Protein AF-A0A8S2RYI1-F1 (afdb_monomer_lite)

Organism: NCBI:txid392030

pLDDT: mean 92.56, std 12.84, range [39.59, 98.62]

Structure (mmCIF, N/CA/C/O backbone):
data_AF-A0A8S2RYI1-F1
#
_entry.id   AF-A0A8S2RYI1-F1
#
loop_
_atom_site.group_PDB
_atom_site.id
_atom_site.type_symbol
_atom_site.label_atom_id
_atom_site.label_alt_id
_atom_site.label_comp_id
_atom_site.label_asym_id
_atom_site.label_entity_id
_atom_site.label_seq_id
_atom_site.pdbx_PDB_ins_code
_atom_site.Cartn_x
_atom_site.Cartn_y
_atom_site.Cartn_z
_atom_site.occupancy
_atom_site.B_iso_or_equiv
_atom_site.auth_seq_id
_atom_site.auth_comp_id
_atom_site.auth_asym_id
_atom_site.auth_atom_id
_atom_site.pdbx_PDB_model_num
ATOM 1 N N . LEU A 1 1 ? 6.672 -22.838 -51.231 1.00 39.59 1 LEU A N 1
ATOM 2 C CA . LEU A 1 1 ? 5.743 -21.986 -50.453 1.00 39.59 1 LEU A CA 1
ATOM 3 C C . LEU A 1 1 ? 6.364 -21.733 -49.084 1.00 39.59 1 LEU A C 1
ATOM 5 O O . LEU A 1 1 ? 6.353 -22.622 -48.242 1.00 39.59 1 LEU A O 1
ATOM 9 N N . LYS A 1 2 ? 7.026 -20.581 -48.907 1.00 42.75 2 LYS A N 1
ATOM 10 C CA . LYS A 1 2 ? 7.654 -20.198 -47.635 1.00 42.75 2 LYS A CA 1
ATOM 11 C C . LYS A 1 2 ? 6.531 -19.912 -46.636 1.00 42.75 2 LYS A C 1
ATOM 13 O O . LYS A 1 2 ? 5.775 -18.970 -46.847 1.00 42.75 2 LYS A O 1
ATOM 18 N N . LYS A 1 3 ? 6.392 -20.738 -45.595 1.00 50.28 3 LYS A N 1
ATOM 19 C CA . LYS A 1 3 ? 5.530 -20.407 -44.456 1.00 50.28 3 LYS A CA 1
ATOM 20 C C . LYS A 1 3 ? 6.129 -19.164 -43.804 1.00 50.28 3 LYS A C 1
ATOM 22 O O . LYS A 1 3 ? 7.241 -19.208 -43.287 1.00 50.28 3 LYS A O 1
ATOM 27 N N . GLN A 1 4 ? 5.433 -18.045 -43.951 1.00 54.03 4 GLN A N 1
ATOM 28 C CA . GLN A 1 4 ? 5.749 -16.797 -43.278 1.00 54.03 4 GLN A CA 1
ATOM 29 C C . GLN A 1 4 ? 5.605 -1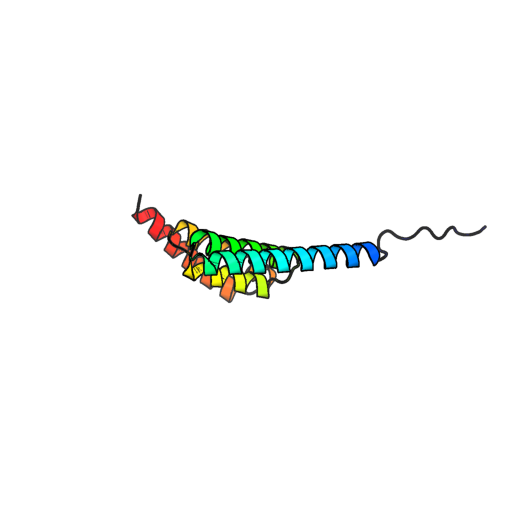7.072 -41.779 1.00 54.03 4 GLN A C 1
ATOM 31 O O . GLN A 1 4 ? 4.539 -17.485 -41.326 1.00 54.03 4 GLN A O 1
ATOM 36 N N . ASN A 1 5 ? 6.709 -16.954 -41.047 1.00 55.69 5 ASN A N 1
ATOM 37 C CA . ASN A 1 5 ? 6.755 -17.147 -39.604 1.00 55.69 5 ASN A CA 1
ATOM 38 C C . ASN A 1 5 ? 6.052 -15.939 -38.967 1.00 55.69 5 ASN A C 1
ATOM 40 O O . ASN A 1 5 ? 6.673 -14.903 -38.746 1.00 55.69 5 ASN A O 1
ATOM 44 N N . VAL A 1 6 ? 4.733 -16.027 -38.799 1.00 61.0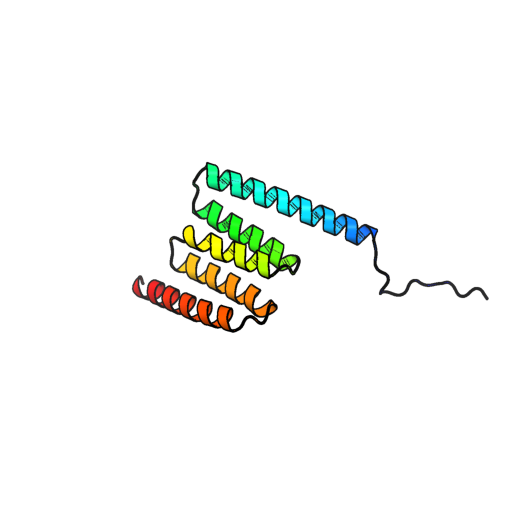6 6 VAL A N 1
ATOM 45 C CA . VAL A 1 6 ? 3.955 -15.026 -38.062 1.00 61.06 6 VAL A CA 1
ATOM 46 C C . VAL A 1 6 ? 4.273 -15.241 -36.577 1.00 61.06 6 VAL A C 1
ATOM 48 O O . VAL A 1 6 ? 4.020 -16.349 -36.097 1.00 61.06 6 VAL A O 1
ATOM 51 N N . PRO A 1 7 ? 4.857 -14.260 -35.858 1.00 53.16 7 PRO A N 1
ATOM 52 C CA . PRO A 1 7 ? 5.135 -14.400 -34.430 1.00 53.16 7 PRO A CA 1
ATOM 53 C C . PRO A 1 7 ? 3.820 -14.638 -33.687 1.00 53.16 7 PRO A C 1
ATOM 55 O O . PRO A 1 7 ? 2.826 -13.952 -33.947 1.00 53.16 7 PRO A O 1
ATOM 58 N N . LEU A 1 8 ? 3.787 -15.642 -32.813 1.00 60.69 8 LEU A N 1
ATOM 59 C CA . LEU A 1 8 ? 2.593 -15.944 -32.032 1.00 60.69 8 LEU A CA 1
ATOM 60 C C . LEU A 1 8 ? 2.415 -14.869 -30.939 1.00 60.69 8 LEU A C 1
ATOM 62 O O . LEU A 1 8 ? 3.410 -14.336 -30.454 1.00 60.69 8 LEU A O 1
ATOM 66 N N . PRO A 1 9 ? 1.182 -14.568 -30.488 1.00 62.47 9 PRO A N 1
ATOM 67 C CA . PRO A 1 9 ? 0.887 -13.494 -29.520 1.00 62.47 9 PRO A CA 1
ATOM 68 C C . PRO A 1 9 ? 1.510 -13.635 -28.113 1.00 62.47 9 PRO A C 1
ATOM 70 O O . PRO A 1 9 ? 1.162 -12.864 -27.226 1.00 62.47 9 PRO A O 1
ATOM 73 N N . ASN A 1 10 ? 2.385 -14.620 -27.897 1.00 63.03 10 ASN A N 1
ATOM 74 C CA . ASN A 1 10 ? 2.936 -15.026 -26.601 1.00 63.03 10 ASN A CA 1
ATOM 75 C C . ASN A 1 10 ? 4.467 -14.906 -26.519 1.00 63.03 10 ASN A C 1
ATOM 77 O O . ASN A 1 10 ? 5.061 -15.403 -25.561 1.00 63.03 10 ASN A O 1
ATOM 81 N N . ASP A 1 11 ? 5.120 -14.281 -27.497 1.00 78.56 11 ASP A N 1
ATOM 82 C CA . ASP A 1 11 ? 6.568 -14.098 -27.434 1.00 78.56 11 ASP A CA 1
ATOM 83 C C . ASP A 1 11 ? 6.912 -12.974 -26.441 1.00 78.56 11 ASP A C 1
ATOM 85 O O . ASP A 1 11 ? 6.414 -11.852 -26.535 1.00 78.56 11 ASP A O 1
ATOM 89 N N . PHE A 1 12 ? 7.753 -13.295 -25.454 1.00 85.69 12 PHE A N 1
ATOM 90 C CA . PHE A 1 12 ? 8.287 -12.331 -24.493 1.00 85.69 12 PHE A CA 1
ATOM 91 C C . PHE A 1 12 ? 9.033 -11.218 -25.238 1.00 85.69 12 PHE A C 1
ATOM 93 O O . PHE A 1 12 ? 9.977 -11.511 -25.970 1.00 85.69 12 PHE A O 1
ATOM 100 N N . ASP A 1 13 ? 8.633 -9.959 -25.034 1.00 92.25 13 ASP A N 1
ATOM 101 C CA . ASP A 1 13 ? 9.313 -8.778 -25.579 1.00 92.25 13 ASP A CA 1
ATOM 102 C C . ASP A 1 13 ? 10.372 -8.270 -24.578 1.00 92.25 13 ASP A C 1
ATOM 104 O O . ASP A 1 13 ? 10.021 -7.620 -23.582 1.00 92.25 13 ASP A O 1
ATOM 108 N N . PRO A 1 14 ? 11.676 -8.513 -24.825 1.00 93.00 14 PRO A N 1
ATOM 109 C CA . PRO A 1 14 ? 12.733 -8.099 -23.907 1.00 93.00 14 PRO A CA 1
ATOM 110 C C . PRO A 1 14 ? 12.855 -6.576 -23.810 1.00 93.00 14 PRO A C 1
ATOM 112 O O . PRO A 1 14 ? 13.190 -6.047 -22.753 1.00 93.00 14 PRO A O 1
ATOM 115 N N . SER A 1 15 ? 12.549 -5.855 -24.893 1.00 94.00 15 SER A N 1
ATOM 116 C CA . SER A 1 15 ? 12.671 -4.397 -24.938 1.00 94.00 15 SER A CA 1
ATOM 117 C C . SER A 1 15 ? 11.602 -3.721 -24.078 1.00 94.00 15 SER A C 1
ATOM 119 O O . SER A 1 15 ? 11.890 -2.776 -23.3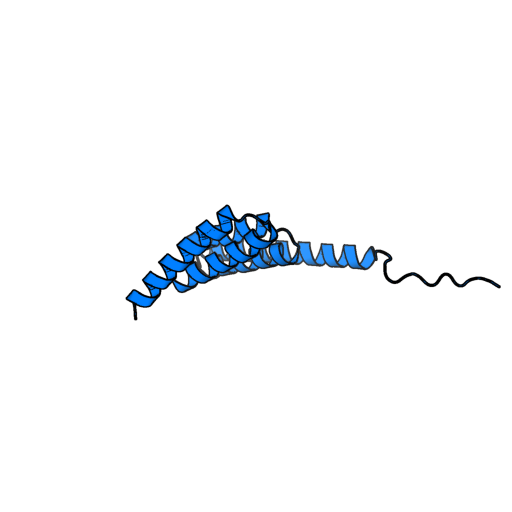34 1.00 94.00 15 SER A O 1
ATOM 121 N N . TRP A 1 16 ? 10.376 -4.250 -24.116 1.00 93.50 16 TRP A N 1
ATOM 122 C CA . TRP A 1 16 ? 9.298 -3.835 -23.227 1.00 93.50 16 TRP A CA 1
ATOM 123 C C . TRP A 1 16 ? 9.620 -4.168 -21.769 1.00 93.50 16 TRP A C 1
ATOM 125 O O . TRP A 1 16 ? 9.419 -3.317 -20.896 1.00 93.50 16 TRP A O 1
ATOM 135 N N . PHE A 1 17 ? 10.161 -5.361 -21.503 1.00 94.06 17 PHE A N 1
ATOM 136 C CA . PHE A 1 17 ? 10.542 -5.773 -20.154 1.00 94.06 17 PHE A CA 1
ATOM 137 C C . PHE A 1 17 ? 11.612 -4.848 -19.563 1.00 94.06 17 PHE A C 1
ATOM 139 O O . PHE A 1 17 ? 11.409 -4.289 -18.488 1.00 94.06 17 PHE A O 1
ATOM 146 N N . GLU A 1 18 ? 12.711 -4.599 -20.281 1.00 96.38 18 GLU A N 1
ATOM 147 C CA . GLU A 1 18 ? 13.781 -3.703 -19.827 1.00 96.38 18 GLU A CA 1
ATOM 148 C C . GLU A 1 18 ? 13.284 -2.276 -19.581 1.00 96.38 18 GLU A C 1
ATOM 150 O O . GLU A 1 18 ? 13.647 -1.644 -18.584 1.00 96.38 18 GLU A O 1
ATOM 155 N N . LYS A 1 19 ? 12.429 -1.753 -20.469 1.00 96.69 19 LYS A N 1
ATOM 156 C CA . LYS A 1 19 ? 11.823 -0.428 -20.299 1.00 96.69 19 LYS A CA 1
ATOM 157 C C . LYS A 1 19 ? 10.932 -0.379 -19.058 1.00 96.69 19 LYS A C 1
ATOM 159 O O . LYS A 1 19 ? 11.007 0.583 -18.295 1.00 96.69 19 LYS A O 1
ATOM 164 N N . THR A 1 20 ? 10.109 -1.404 -18.851 1.00 95.44 20 THR A N 1
ATOM 165 C CA . THR A 1 20 ? 9.219 -1.518 -17.688 1.00 95.44 20 THR A CA 1
ATOM 166 C C . THR A 1 20 ? 10.025 -1.613 -16.397 1.00 95.44 20 THR A C 1
ATOM 168 O O . THR A 1 20 ? 9.767 -0.852 -15.467 1.00 95.44 20 THR A O 1
ATOM 171 N N . GLN A 1 21 ? 11.067 -2.444 -16.377 1.00 95.94 21 GLN A N 1
ATOM 172 C CA . GLN A 1 21 ? 11.972 -2.589 -15.241 1.00 95.94 21 GLN A CA 1
ATOM 173 C C . GLN A 1 21 ? 12.694 -1.275 -14.915 1.00 95.94 21 GLN A C 1
ATOM 175 O O . GLN A 1 21 ? 12.776 -0.881 -13.755 1.00 95.94 21 GLN A O 1
ATOM 180 N N . ARG A 1 22 ? 13.175 -0.548 -15.931 1.00 97.38 22 ARG A N 1
ATOM 181 C CA . ARG A 1 22 ? 13.814 0.763 -15.741 1.00 97.38 22 ARG A CA 1
ATOM 182 C C . ARG A 1 22 ? 12.847 1.786 -15.150 1.00 97.38 22 ARG A C 1
ATOM 184 O O . ARG A 1 22 ? 13.216 2.512 -14.231 1.00 97.38 22 ARG A O 1
ATOM 191 N N . ASN A 1 23 ? 11.617 1.838 -15.661 1.00 96.50 23 ASN A N 1
ATOM 192 C CA . ASN A 1 23 ? 10.583 2.740 -15.154 1.00 96.50 23 ASN A CA 1
ATOM 193 C C . ASN A 1 23 ? 10.196 2.405 -13.709 1.00 96.50 23 ASN A C 1
ATOM 195 O O . ASN A 1 23 ? 10.000 3.321 -12.912 1.00 96.50 23 ASN A O 1
ATOM 199 N N . TYR A 1 24 ? 10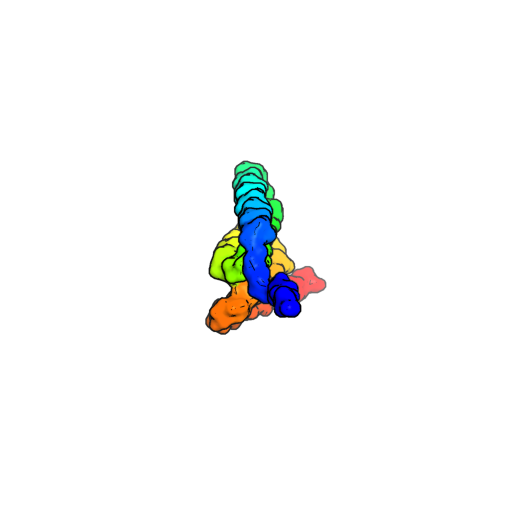.114 1.113 -13.378 1.00 96.69 24 TYR A N 1
ATOM 200 C CA . TYR A 1 24 ? 9.889 0.636 -12.017 1.00 96.69 24 TYR A CA 1
ATOM 201 C C . TYR A 1 24 ? 10.992 1.141 -11.080 1.00 96.69 24 TYR A C 1
ATOM 203 O O . TYR A 1 24 ? 10.706 1.904 -10.163 1.00 96.69 24 TYR A O 1
ATOM 211 N N . THR A 1 25 ? 12.259 0.826 -11.368 1.00 97.44 25 THR A N 1
ATOM 212 C CA . THR A 1 25 ? 13.387 1.237 -10.517 1.00 97.44 25 THR A CA 1
ATOM 213 C C . THR A 1 25 ? 13.459 2.753 -10.353 1.00 97.44 25 THR A C 1
ATOM 215 O O . THR A 1 25 ? 13.627 3.245 -9.242 1.00 97.44 25 THR A O 1
ATOM 218 N N . HIS A 1 26 ? 13.260 3.510 -11.434 1.00 98.12 26 HIS A N 1
ATOM 219 C CA . HIS A 1 26 ? 13.288 4.969 -11.368 1.00 98.12 26 HIS A CA 1
ATOM 220 C C . HIS A 1 26 ? 12.165 5.543 -10.487 1.00 98.12 26 HIS A C 1
ATOM 222 O O . HIS A 1 26 ? 12.391 6.480 -9.719 1.00 98.12 26 HIS A O 1
ATOM 228 N N . LYS A 1 27 ? 10.948 4.982 -10.571 1.00 98.12 27 LYS A N 1
ATOM 229 C CA . LYS A 1 27 ? 9.833 5.387 -9.704 1.00 98.12 27 LYS A CA 1
ATOM 230 C C . LYS A 1 27 ? 10.127 5.035 -8.245 1.00 98.12 27 LYS A C 1
ATOM 232 O O . LYS A 1 27 ? 9.887 5.877 -7.383 1.00 98.12 27 LYS A O 1
ATOM 237 N N . LEU A 1 28 ? 10.676 3.851 -7.980 1.00 98.12 28 LEU A N 1
ATOM 238 C CA . LEU A 1 28 ? 11.051 3.420 -6.635 1.00 98.12 28 LEU A CA 1
ATOM 239 C C . LEU A 1 28 ? 12.076 4.370 -5.996 1.00 98.12 28 LEU A C 1
ATOM 241 O O . LEU A 1 28 ? 11.826 4.895 -4.914 1.00 98.12 28 LEU A O 1
ATOM 245 N N . GLU A 1 29 ? 13.170 4.676 -6.699 1.00 98.25 29 GLU A N 1
ATOM 246 C CA . GLU A 1 29 ? 14.202 5.614 -6.230 1.00 98.25 29 GLU A CA 1
ATOM 247 C C . GLU A 1 29 ? 13.630 7.004 -5.931 1.00 98.25 29 GLU A C 1
ATOM 249 O O . GLU A 1 29 ? 13.988 7.641 -4.937 1.00 98.25 29 GLU A O 1
ATOM 254 N N . LYS A 1 30 ? 12.724 7.489 -6.787 1.00 98.38 30 LYS A N 1
ATOM 255 C CA . LYS A 1 30 ? 12.049 8.769 -6.572 1.00 98.38 30 LYS A CA 1
ATOM 256 C C . LYS A 1 30 ? 11.207 8.749 -5.295 1.00 98.38 30 LYS A C 1
ATOM 258 O O . LYS A 1 30 ? 11.337 9.659 -4.481 1.00 98.38 30 LYS A O 1
ATOM 263 N N . LEU A 1 31 ? 10.387 7.715 -5.106 1.00 98.38 31 LEU A N 1
ATOM 264 C CA . LEU A 1 31 ? 9.534 7.572 -3.924 1.00 98.38 31 LEU A CA 1
ATOM 265 C C . LEU A 1 31 ? 10.355 7.474 -2.629 1.00 98.38 31 LEU A C 1
ATOM 267 O O . LEU A 1 31 ? 10.012 8.120 -1.639 1.00 98.38 31 LEU A O 1
ATOM 271 N N . ASP A 1 32 ? 11.467 6.733 -2.636 1.00 97.56 32 ASP A N 1
ATOM 272 C CA . ASP A 1 32 ? 12.374 6.641 -1.484 1.00 97.56 32 ASP A CA 1
ATOM 273 C C . ASP A 1 32 ? 13.023 7.992 -1.147 1.00 97.56 32 ASP A C 1
ATOM 275 O O . ASP A 1 32 ? 13.116 8.375 0.027 1.00 97.56 32 ASP A O 1
ATOM 279 N N . ASN A 1 33 ? 13.440 8.749 -2.167 1.00 98.12 33 ASN A N 1
ATOM 280 C CA . ASN A 1 33 ? 13.988 10.093 -1.986 1.00 98.12 33 ASN A CA 1
ATOM 281 C C . ASN A 1 33 ? 12.943 11.066 -1.423 1.00 98.12 33 ASN A C 1
ATOM 283 O O . ASN A 1 33 ? 13.235 11.797 -0.472 1.00 98.12 33 ASN A O 1
ATOM 287 N N . ASP A 1 34 ? 11.721 11.047 -1.956 1.00 97.12 34 ASP A N 1
ATOM 288 C CA . ASP A 1 34 ? 10.616 11.878 -1.475 1.00 97.12 34 ASP A CA 1
ATOM 289 C C . ASP A 1 34 ? 10.277 11.544 -0.013 1.00 97.12 34 ASP A C 1
ATOM 291 O O . ASP A 1 34 ? 10.217 12.438 0.838 1.00 97.12 34 ASP A O 1
ATOM 295 N N . LEU A 1 35 ? 10.173 10.254 0.330 1.00 97.31 35 LEU A N 1
ATOM 296 C CA . LEU A 1 35 ? 9.935 9.812 1.703 1.00 97.31 35 LEU A CA 1
ATOM 297 C C . LEU A 1 35 ? 11.058 10.252 2.650 1.00 97.31 35 LEU A C 1
ATOM 299 O O . LEU A 1 35 ? 10.788 10.731 3.756 1.00 97.31 35 LEU A O 1
ATOM 303 N N . ARG A 1 36 ? 12.324 10.135 2.231 1.00 97.25 36 ARG A N 1
ATOM 304 C CA . ARG A 1 36 ? 13.468 10.624 3.012 1.00 97.25 36 ARG A CA 1
ATOM 305 C C . ARG A 1 36 ? 13.358 12.126 3.271 1.00 97.25 36 ARG A C 1
ATOM 307 O O . ARG A 1 36 ? 13.569 12.556 4.405 1.00 97.25 36 ARG A O 1
ATOM 314 N N . ASN A 1 37 ? 12.978 12.909 2.265 1.00 97.62 37 ASN A N 1
ATOM 315 C CA . ASN A 1 37 ? 12.767 14.348 2.408 1.00 97.62 37 ASN A CA 1
ATOM 316 C C . ASN A 1 37 ? 11.630 14.660 3.392 1.00 97.62 37 ASN A C 1
ATOM 318 O O . ASN A 1 37 ? 11.795 15.508 4.270 1.00 97.62 37 ASN A O 1
ATOM 322 N N . PHE A 1 38 ? 10.501 13.946 3.326 1.00 96.94 38 PHE A N 1
ATOM 323 C CA . PHE A 1 38 ? 9.395 14.129 4.275 1.00 96.94 38 PHE A CA 1
ATOM 324 C C . PHE A 1 38 ? 9.792 13.805 5.716 1.00 96.94 38 PHE A C 1
ATOM 326 O O . PHE A 1 38 ? 9.365 14.509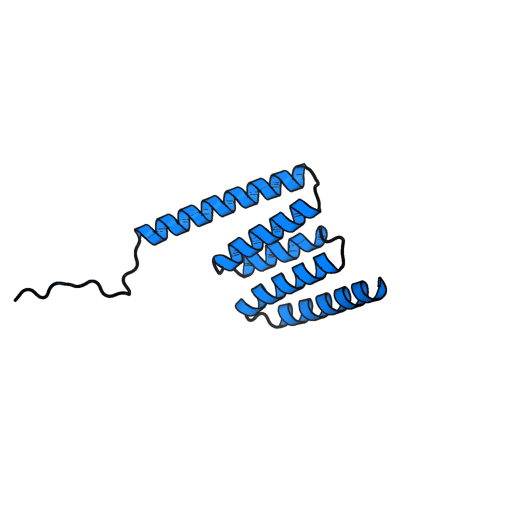 6.635 1.00 96.94 38 PHE A O 1
ATOM 333 N N . ARG A 1 39 ? 10.633 12.781 5.921 1.00 95.38 39 ARG A N 1
ATOM 334 C CA . ARG A 1 39 ? 11.166 12.422 7.245 1.00 95.38 39 ARG A CA 1
ATOM 335 C C . ARG A 1 39 ? 12.105 13.495 7.784 1.00 95.38 39 ARG A C 1
ATOM 337 O O . ARG A 1 39 ? 11.952 13.877 8.939 1.00 95.38 39 ARG A O 1
ATOM 344 N N . THR A 1 40 ? 12.998 14.033 6.953 1.00 96.69 40 THR A N 1
ATOM 345 C CA . THR A 1 40 ? 13.867 15.163 7.329 1.00 96.69 40 THR A CA 1
ATOM 346 C C . THR A 1 40 ? 13.045 16.390 7.732 1.00 96.69 40 THR A C 1
ATOM 348 O O . THR A 1 40 ? 13.326 17.015 8.749 1.00 96.69 40 THR A O 1
ATOM 351 N N . ASN A 1 41 ? 11.975 16.686 6.990 1.00 95.38 41 ASN A N 1
ATOM 352 C CA . ASN A 1 41 ? 11.084 17.816 7.267 1.00 95.38 41 ASN A CA 1
ATOM 353 C C . ASN A 1 41 ? 10.049 17.538 8.376 1.00 95.38 41 ASN A C 1
ATOM 355 O O . ASN A 1 41 ? 9.266 18.420 8.716 1.00 95.38 41 ASN A O 1
ATOM 359 N N . SER A 1 42 ? 10.021 16.324 8.941 1.00 93.38 42 SER A N 1
ATOM 360 C CA . SER A 1 42 ? 9.109 15.909 10.021 1.00 93.38 42 SER A CA 1
ATOM 361 C C . SER A 1 42 ? 7.611 16.115 9.730 1.00 93.38 42 SER A C 1
ATOM 363 O O . SER A 1 42 ? 6.808 16.338 10.639 1.00 93.38 42 SER A O 1
ATOM 365 N N . ILE A 1 43 ? 7.195 15.996 8.465 1.00 94.19 43 ILE A N 1
ATOM 366 C CA . ILE A 1 43 ? 5.796 16.199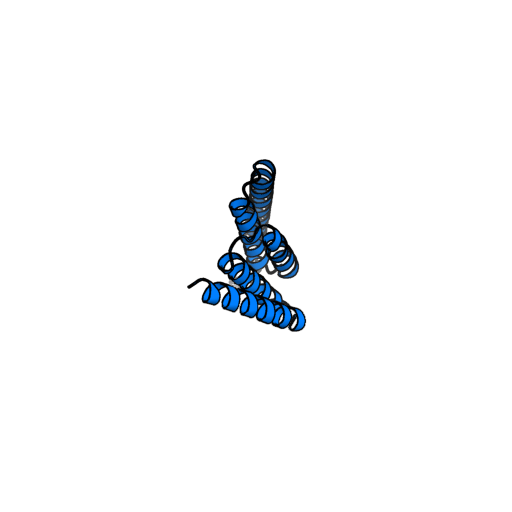 8.057 1.00 94.19 43 ILE A CA 1
ATOM 367 C C . ILE A 1 43 ? 5.043 14.867 8.149 1.00 94.19 43 ILE A C 1
ATOM 369 O O . ILE A 1 43 ? 5.009 14.104 7.185 1.00 94.19 43 ILE A O 1
ATOM 373 N N . LYS A 1 44 ? 4.431 14.576 9.306 1.00 93.75 44 LYS A N 1
ATOM 374 C CA . LYS A 1 44 ? 3.798 13.269 9.602 1.00 93.75 44 LYS A CA 1
ATOM 375 C C . LYS A 1 44 ? 2.898 12.741 8.485 1.00 93.75 44 LYS A C 1
ATOM 377 O O . LYS A 1 44 ? 3.072 11.610 8.048 1.00 93.75 44 LYS A O 1
ATOM 382 N N . ASP A 1 45 ? 1.958 13.552 8.011 1.00 95.19 45 ASP A N 1
ATOM 383 C CA . ASP A 1 45 ? 0.984 13.116 7.006 1.00 95.19 45 ASP A CA 1
ATOM 384 C C . ASP A 1 45 ? 1.625 12.869 5.625 1.00 95.19 45 ASP A C 1
ATOM 386 O O . ASP A 1 45 ? 1.229 11.947 4.914 1.00 95.19 45 ASP A O 1
ATOM 390 N N . SER A 1 46 ? 2.688 13.602 5.274 1.00 97.38 46 SER A N 1
ATOM 391 C CA . SER A 1 46 ? 3.478 13.312 4.069 1.00 97.38 46 SER A CA 1
ATOM 392 C C . SER A 1 46 ? 4.318 12.045 4.218 1.00 97.38 46 SER A C 1
ATOM 394 O O . SER A 1 46 ? 4.422 11.283 3.266 1.00 97.38 46 SER A O 1
ATOM 396 N N . ILE A 1 47 ? 4.865 11.765 5.406 1.00 98.12 47 ILE A N 1
ATOM 397 C CA . ILE A 1 47 ? 5.566 10.498 5.672 1.00 98.12 47 ILE A CA 1
ATOM 398 C C . ILE A 1 47 ? 4.587 9.320 5.569 1.00 98.12 47 ILE A C 1
ATOM 400 O O . ILE A 1 47 ? 4.905 8.305 4.953 1.00 98.12 47 ILE A O 1
ATOM 404 N N . ARG A 1 48 ? 3.377 9.471 6.127 1.00 98.25 48 ARG A N 1
ATOM 405 C CA . ARG A 1 48 ? 2.309 8.469 6.035 1.00 98.25 48 ARG A CA 1
ATOM 406 C C . ARG A 1 48 ? 1.969 8.164 4.576 1.00 98.25 48 ARG A C 1
ATOM 408 O O . ARG A 1 48 ? 2.029 7.005 4.183 1.00 98.25 48 ARG A O 1
ATOM 415 N N . ARG A 1 49 ? 1.678 9.197 3.775 1.00 97.62 49 ARG A N 1
ATOM 416 C CA . ARG A 1 49 ? 1.409 9.034 2.338 1.00 97.62 49 ARG A CA 1
ATOM 417 C C . ARG A 1 49 ? 2.593 8.451 1.577 1.00 97.62 49 ARG A C 1
ATOM 419 O O . ARG A 1 49 ? 2.382 7.564 0.773 1.00 97.62 49 ARG A O 1
ATOM 426 N N . GLY A 1 50 ? 3.824 8.867 1.873 1.00 98.25 50 GLY A N 1
ATOM 427 C CA . GLY A 1 50 ? 5.004 8.311 1.206 1.00 98.25 50 GLY A CA 1
ATOM 428 C C . GLY A 1 50 ? 5.181 6.808 1.460 1.00 98.25 50 GLY A C 1
ATOM 429 O O . GLY A 1 50 ? 5.616 6.078 0.574 1.00 98.25 50 GLY A O 1
ATOM 430 N N . HIS A 1 51 ? 4.794 6.315 2.642 1.00 98.38 51 HIS A N 1
ATOM 431 C CA . HIS A 1 51 ? 4.707 4.874 2.889 1.00 98.38 51 HIS A CA 1
ATOM 432 C C . HIS A 1 51 ? 3.571 4.199 2.108 1.00 98.38 51 HIS A C 1
ATOM 434 O O . HIS A 1 51 ? 3.779 3.087 1.625 1.00 98.38 51 HIS A O 1
ATOM 440 N N . ASP A 1 52 ? 2.407 4.841 1.973 1.00 97.88 52 ASP A N 1
ATOM 441 C CA . ASP A 1 52 ? 1.306 4.319 1.152 1.00 97.88 52 ASP A CA 1
ATOM 442 C C . ASP A 1 52 ? 1.719 4.243 -0.333 1.00 97.88 52 ASP A C 1
ATOM 444 O O . ASP A 1 52 ? 1.585 3.185 -0.936 1.00 97.88 52 ASP A O 1
ATOM 448 N N . ASP A 1 53 ? 2.339 5.296 -0.880 1.00 98.31 53 ASP A N 1
ATOM 449 C CA . ASP A 1 53 ? 2.796 5.365 -2.276 1.00 98.31 53 ASP A CA 1
ATOM 450 C C . ASP A 1 53 ? 3.865 4.301 -2.597 1.00 98.31 53 ASP A C 1
ATOM 452 O O . ASP A 1 53 ? 3.830 3.667 -3.655 1.00 98.31 53 ASP A O 1
ATOM 456 N N . LEU A 1 54 ? 4.817 4.073 -1.680 1.00 98.44 54 LEU A N 1
ATOM 457 C CA . LEU A 1 54 ? 5.783 2.974 -1.800 1.00 98.44 54 LEU A CA 1
ATOM 458 C C . LEU A 1 54 ? 5.094 1.613 -1.727 1.00 98.44 54 LEU A C 1
ATOM 460 O O . LEU A 1 54 ? 5.438 0.710 -2.488 1.00 98.44 54 LEU A O 1
ATOM 464 N N . GLY A 1 55 ? 4.145 1.450 -0.804 1.00 98.38 55 GLY A N 1
ATOM 465 C CA . GLY A 1 55 ? 3.384 0.214 -0.661 1.00 98.38 55 GLY A CA 1
ATOM 466 C C . GLY A 1 55 ? 2.609 -0.126 -1.931 1.00 98.38 55 GLY A C 1
ATOM 467 O O . GLY A 1 55 ? 2.709 -1.250 -2.418 1.00 98.38 55 GLY A O 1
ATOM 468 N N . ASP A 1 56 ? 1.926 0.861 -2.508 1.00 98.25 56 ASP A N 1
ATOM 469 C CA . ASP A 1 56 ? 1.184 0.730 -3.761 1.00 98.25 56 ASP A CA 1
ATOM 470 C C . ASP A 1 56 ? 2.118 0.377 -4.922 1.00 98.25 56 ASP A C 1
ATOM 472 O O . ASP A 1 56 ? 1.813 -0.512 -5.712 1.00 98.25 56 ASP A O 1
ATOM 476 N N . HIS A 1 57 ? 3.304 0.988 -4.983 1.00 98.38 57 HIS A N 1
ATOM 477 C CA . HIS A 1 57 ? 4.286 0.663 -6.012 1.00 98.38 57 HIS A CA 1
ATOM 478 C C . HIS A 1 57 ? 4.782 -0.791 -5.943 1.00 98.38 57 HIS A C 1
ATOM 480 O O . HIS A 1 57 ? 4.896 -1.444 -6.982 1.00 98.38 57 HIS A O 1
ATOM 486 N N . TYR A 1 58 ? 5.043 -1.308 -4.738 1.00 98.50 58 TYR A N 1
ATOM 487 C CA . TYR A 1 58 ? 5.387 -2.719 -4.542 1.00 98.50 58 TYR A CA 1
ATOM 488 C C . TYR A 1 58 ? 4.207 -3.644 -4.861 1.00 98.50 58 TYR A C 1
ATOM 490 O O . TYR A 1 58 ? 4.400 -4.702 -5.459 1.00 98.50 58 TYR A O 1
ATOM 498 N N . LEU A 1 59 ? 2.985 -3.243 -4.502 1.00 97.62 59 LEU A N 1
ATOM 499 C CA . LEU A 1 59 ? 1.775 -4.012 -4.774 1.00 97.62 59 LEU A CA 1
ATOM 500 C C . LEU A 1 59 ? 1.507 -4.134 -6.280 1.00 97.62 59 LEU A C 1
ATOM 502 O O . LEU A 1 59 ? 1.217 -5.234 -6.747 1.00 97.62 59 LEU A O 1
ATOM 506 N N . ASP A 1 60 ? 1.673 -3.047 -7.037 1.00 96.88 60 ASP A N 1
ATOM 507 C CA . ASP A 1 60 ? 1.558 -3.028 -8.502 1.00 96.88 60 ASP A CA 1
ATOM 508 C C . ASP A 1 60 ? 2.593 -3.943 -9.178 1.00 96.88 60 ASP A C 1
ATOM 510 O O . ASP A 1 60 ? 2.322 -4.528 -10.226 1.00 96.88 60 ASP A O 1
ATOM 514 N N . ALA A 1 61 ? 3.774 -4.093 -8.572 1.00 96.25 61 ALA A N 1
ATOM 515 C CA . ALA A 1 61 ? 4.825 -4.992 -9.046 1.00 96.25 61 ALA A CA 1
ATOM 516 C C . ALA A 1 61 ? 4.661 -6.450 -8.583 1.00 96.25 61 ALA A C 1
ATOM 518 O O . ALA A 1 61 ? 5.444 -7.311 -8.982 1.00 96.25 61 ALA A O 1
ATOM 519 N N . GLY A 1 62 ? 3.660 -6.742 -7.747 1.00 96.88 62 GLY A N 1
ATOM 520 C CA . GLY A 1 62 ? 3.427 -8.075 -7.189 1.00 96.88 62 GLY A CA 1
ATOM 521 C C . GLY A 1 62 ? 4.327 -8.440 -6.002 1.00 96.88 62 GLY A C 1
ATOM 522 O O . GLY A 1 62 ? 4.287 -9.577 -5.532 1.00 96.88 62 GLY A O 1
ATOM 523 N N . ASP A 1 63 ? 5.112 -7.500 -5.470 1.00 97.62 63 ASP A N 1
ATOM 524 C CA . ASP A 1 63 ? 5.907 -7.693 -4.254 1.00 97.62 63 ASP A CA 1
ATOM 525 C C . ASP A 1 63 ? 5.071 -7.366 -3.009 1.00 97.62 63 ASP A C 1
ATOM 527 O O . ASP A 1 63 ? 5.227 -6.354 -2.318 1.00 97.62 63 ASP A O 1
ATOM 531 N N . PHE A 1 64 ? 4.127 -8.255 -2.719 1.00 97.88 64 PHE A N 1
ATOM 532 C CA . PHE A 1 64 ? 3.172 -8.062 -1.631 1.00 97.88 64 PHE A CA 1
ATOM 533 C C . PHE A 1 64 ? 3.838 -8.015 -0.249 1.00 97.88 64 PHE A C 1
ATOM 535 O O . PHE A 1 64 ? 3.337 -7.348 0.658 1.00 97.88 64 PHE A O 1
ATOM 542 N N . PHE A 1 65 ? 4.984 -8.682 -0.077 1.00 97.69 65 PHE A N 1
ATOM 543 C CA . PHE A 1 65 ? 5.706 -8.684 1.192 1.00 97.69 65 PHE A CA 1
ATOM 544 C C . PHE A 1 65 ? 6.262 -7.294 1.515 1.00 97.69 65 PHE A C 1
ATOM 546 O O . PHE A 1 65 ? 6.063 -6.788 2.626 1.00 97.69 65 PHE A O 1
ATOM 553 N N . ASN A 1 66 ? 6.920 -6.647 0.549 1.00 98.12 66 ASN A N 1
ATOM 554 C CA . ASN A 1 66 ? 7.407 -5.285 0.746 1.00 98.12 66 ASN A CA 1
ATOM 555 C C . ASN A 1 66 ? 6.262 -4.265 0.802 1.00 98.12 66 ASN A C 1
ATOM 557 O O . ASN A 1 66 ? 6.335 -3.342 1.616 1.00 98.12 66 ASN A O 1
ATOM 561 N N . ALA A 1 67 ? 5.158 -4.492 0.081 1.00 98.50 67 ALA A N 1
ATOM 562 C CA . ALA A 1 67 ? 3.953 -3.672 0.213 1.00 98.50 67 ALA A CA 1
ATOM 563 C C . ALA A 1 67 ? 3.416 -3.660 1.658 1.00 98.50 67 ALA A C 1
ATOM 565 O O . ALA A 1 67 ? 3.283 -2.594 2.265 1.00 98.50 67 ALA A O 1
ATOM 566 N N . VAL A 1 68 ? 3.211 -4.839 2.270 1.00 98.44 68 VAL A N 1
ATOM 567 C CA . VAL A 1 68 ? 2.794 -4.954 3.684 1.00 98.44 68 VAL A CA 1
ATOM 568 C C . VAL A 1 68 ? 3.768 -4.215 4.602 1.00 98.44 68 VAL A C 1
ATOM 570 O O . VAL A 1 68 ? 3.346 -3.464 5.482 1.00 98.44 68 VAL A O 1
ATOM 573 N N . ARG A 1 69 ? 5.081 -4.380 4.401 1.00 98.25 69 ARG A N 1
ATOM 574 C CA . ARG A 1 69 ? 6.108 -3.711 5.219 1.00 98.25 69 ARG A CA 1
ATOM 575 C C . ARG A 1 69 ? 6.035 -2.186 5.150 1.00 98.25 69 ARG A C 1
ATOM 577 O O . ARG A 1 69 ? 6.367 -1.547 6.153 1.00 98.25 69 ARG A O 1
ATOM 584 N N . CYS A 1 70 ? 5.654 -1.618 4.011 1.00 98.38 70 CYS A N 1
ATOM 585 C CA . CYS A 1 70 ? 5.450 -0.182 3.845 1.00 98.38 70 CYS A CA 1
ATOM 586 C C . CYS A 1 70 ? 4.186 0.285 4.572 1.00 98.38 70 CYS A C 1
ATOM 588 O O . CYS A 1 70 ? 4.277 1.166 5.427 1.00 98.38 70 CYS A O 1
ATOM 590 N N . TYR A 1 71 ? 3.044 -0.367 4.343 1.00 98.50 71 TYR A N 1
ATOM 591 C CA . TYR A 1 71 ? 1.790 0.004 5.006 1.00 98.50 71 TYR A CA 1
ATOM 592 C C . TYR A 1 71 ? 1.875 -0.121 6.533 1.00 98.50 71 TYR A C 1
ATOM 594 O O . TYR A 1 71 ? 1.437 0.761 7.259 1.00 98.50 71 TYR A O 1
ATOM 602 N N . VAL A 1 72 ? 2.520 -1.165 7.064 1.00 98.06 72 VAL A N 1
ATOM 603 C CA . VAL A 1 72 ? 2.698 -1.304 8.521 1.00 98.06 72 VAL A CA 1
ATOM 604 C C . VAL A 1 72 ? 3.585 -0.199 9.104 1.00 98.06 72 VAL A C 1
ATOM 606 O O . VAL A 1 72 ? 3.357 0.219 10.237 1.00 98.06 72 VAL A O 1
ATOM 609 N N . ARG A 1 73 ? 4.566 0.315 8.347 1.00 97.75 73 ARG A N 1
ATOM 610 C CA . ARG A 1 73 ? 5.383 1.465 8.777 1.00 97.75 73 ARG A CA 1
ATOM 611 C C . ARG A 1 73 ? 4.589 2.771 8.799 1.00 97.75 73 ARG A C 1
ATOM 613 O O . ARG A 1 73 ? 4.896 3.630 9.620 1.00 97.75 73 ARG A O 1
ATOM 620 N N . SER A 1 74 ? 3.564 2.922 7.955 1.00 97.44 74 SER A N 1
ATOM 621 C CA . SER A 1 74 ? 2.730 4.133 7.948 1.00 97.44 74 SER A CA 1
ATOM 622 C C . SER A 1 74 ? 1.908 4.298 9.237 1.00 97.44 74 SER A C 1
ATOM 624 O O . SER A 1 74 ? 1.549 5.424 9.594 1.00 97.44 74 SER A O 1
ATOM 626 N N . ARG A 1 75 ? 1.707 3.211 10.000 1.00 97.25 75 ARG A N 1
ATOM 627 C CA . ARG A 1 75 ? 1.016 3.192 11.300 1.00 97.25 75 ARG A CA 1
ATOM 628 C C . ARG A 1 75 ? 1.496 4.269 12.264 1.00 97.25 75 ARG A C 1
ATOM 630 O O . ARG A 1 75 ? 0.677 4.969 12.847 1.00 97.25 75 ARG A O 1
ATOM 637 N N . ASP A 1 76 ? 2.809 4.417 12.426 1.00 96.00 76 ASP A N 1
ATOM 638 C CA . ASP A 1 76 ? 3.385 5.329 13.426 1.00 96.00 76 ASP A CA 1
ATOM 639 C C . ASP A 1 76 ? 3.109 6.813 13.089 1.00 96.00 76 ASP A C 1
ATOM 641 O O . ASP A 1 76 ? 3.305 7.710 13.911 1.00 96.00 76 ASP A O 1
ATOM 645 N N . TYR A 1 77 ? 2.606 7.071 11.878 1.00 97.06 77 TYR A N 1
ATOM 646 C CA . TYR A 1 77 ? 2.236 8.383 11.360 1.00 97.06 77 TYR A CA 1
ATOM 647 C C . TYR A 1 77 ? 0.713 8.561 11.214 1.00 97.06 77 TYR A C 1
ATOM 649 O O . TYR A 1 77 ? 0.249 9.607 10.753 1.00 97.06 77 TYR A O 1
ATOM 657 N N . CYS A 1 78 ? -0.085 7.571 11.621 1.00 96.44 78 CYS A N 1
ATOM 658 C CA . CYS A 1 78 ? -1.540 7.661 11.638 1.00 96.44 78 CYS A CA 1
ATOM 659 C C . CYS A 1 78 ? -2.019 8.456 12.860 1.00 96.44 78 CYS A C 1
ATOM 661 O O . CYS A 1 78 ? -1.788 8.076 14.002 1.00 96.44 78 CYS A O 1
ATOM 663 N N . VAL A 1 79 ? -2.698 9.576 12.605 1.00 95.50 79 VAL A N 1
ATOM 664 C CA . VAL A 1 79 ? -3.221 10.478 13.653 1.00 95.50 79 VAL A CA 1
ATOM 665 C C . VAL A 1 79 ? -4.743 10.468 13.812 1.00 95.50 79 VAL A C 1
ATOM 667 O O . VAL A 1 79 ? -5.245 10.975 14.806 1.00 95.50 79 VAL A O 1
ATOM 670 N N . THR A 1 80 ? -5.485 9.913 12.852 1.00 95.31 80 THR A N 1
ATOM 671 C CA . THR A 1 80 ? -6.949 9.804 12.925 1.00 95.31 80 THR A CA 1
ATOM 672 C C . THR A 1 80 ? -7.372 8.340 12.811 1.00 95.31 80 THR A C 1
ATOM 674 O O . THR A 1 80 ? -6.658 7.558 12.171 1.00 95.31 80 THR A O 1
ATOM 677 N N . PRO A 1 81 ? -8.550 7.959 13.342 1.00 95.81 81 PRO A N 1
ATOM 678 C CA . PRO A 1 81 ? -9.101 6.625 13.116 1.00 95.81 81 PRO A CA 1
ATOM 679 C C . PRO A 1 81 ? -9.245 6.307 11.621 1.00 95.81 81 PRO A C 1
ATOM 681 O O . PRO A 1 81 ? -8.924 5.209 11.181 1.00 95.81 81 PRO A O 1
ATOM 684 N N . ARG A 1 82 ? -9.592 7.309 10.798 1.00 95.81 82 ARG A N 1
ATOM 685 C CA . ARG A 1 82 ? -9.635 7.179 9.334 1.00 95.81 82 ARG A CA 1
ATOM 686 C C . ARG A 1 82 ? -8.286 6.766 8.737 1.00 95.81 82 ARG A C 1
ATOM 688 O O . ARG A 1 82 ? -8.263 5.905 7.865 1.00 95.81 82 ARG A O 1
ATOM 695 N N . HIS A 1 83 ? -7.171 7.333 9.207 1.00 97.00 83 HIS A N 1
ATOM 696 C CA . HIS A 1 83 ? -5.834 6.920 8.757 1.00 97.00 83 HIS A CA 1
ATOM 697 C C . HIS A 1 83 ? -5.548 5.455 9.106 1.00 97.00 83 HIS A C 1
ATOM 699 O O . HIS A 1 83 ? -5.056 4.707 8.262 1.00 97.00 83 HIS A O 1
ATOM 705 N N . MET A 1 84 ? -5.908 5.039 10.323 1.00 97.44 84 MET A N 1
ATOM 706 C CA . MET A 1 84 ? -5.744 3.658 10.779 1.00 97.44 84 MET A CA 1
ATOM 707 C C . MET A 1 84 ? -6.571 2.669 9.955 1.00 97.44 84 MET A C 1
ATOM 709 O O . MET A 1 84 ? -6.050 1.622 9.573 1.00 97.44 84 MET A O 1
ATOM 713 N N . ILE A 1 85 ? -7.825 3.006 9.638 1.00 98.00 85 ILE A N 1
ATOM 714 C CA . ILE A 1 85 ? -8.708 2.174 8.810 1.00 98.00 85 ILE A CA 1
ATOM 715 C C . ILE A 1 85 ? -8.104 1.992 7.415 1.00 98.00 85 ILE A C 1
ATOM 717 O O . ILE A 1 85 ? -7.939 0.857 6.972 1.00 98.00 85 ILE A O 1
ATOM 721 N N . THR A 1 86 ? -7.703 3.081 6.748 1.00 97.94 86 THR A N 1
ATOM 722 C CA . THR A 1 86 ? -7.071 3.011 5.419 1.00 97.94 86 THR A CA 1
ATOM 723 C C . THR A 1 86 ? -5.823 2.130 5.435 1.00 97.94 86 THR A C 1
ATOM 725 O O . THR A 1 86 ? -5.680 1.242 4.596 1.00 97.94 86 THR A O 1
ATOM 728 N N . MET A 1 87 ? -4.946 2.314 6.426 1.00 98.19 87 MET A N 1
ATOM 729 C CA . MET A 1 87 ? -3.753 1.483 6.587 1.00 98.19 87 MET A CA 1
ATOM 730 C C . MET A 1 87 ? -4.113 -0.000 6.778 1.00 98.19 87 MET A C 1
ATOM 732 O O . MET A 1 87 ? -3.500 -0.863 6.148 1.00 98.19 87 MET A O 1
ATOM 736 N N . CYS A 1 88 ? -5.111 -0.318 7.612 1.00 98.31 88 CYS A N 1
ATOM 737 C CA . CYS A 1 88 ? -5.548 -1.701 7.812 1.00 98.31 88 CYS A CA 1
ATOM 738 C C . CYS A 1 88 ? -6.070 -2.321 6.512 1.00 98.31 88 CYS A C 1
ATOM 740 O O . CYS A 1 88 ? -5.677 -3.438 6.182 1.00 98.31 88 CYS A O 1
ATOM 742 N N . MET A 1 89 ? -6.872 -1.585 5.737 1.00 98.31 89 MET A N 1
ATOM 743 C CA . MET A 1 89 ? -7.383 -2.051 4.444 1.00 98.31 89 MET A CA 1
ATOM 744 C C . MET A 1 89 ? -6.255 -2.338 3.445 1.00 98.31 89 MET A C 1
ATOM 746 O O . MET A 1 89 ? -6.288 -3.363 2.762 1.00 98.31 89 MET A O 1
ATOM 750 N N . ASN A 1 90 ? -5.218 -1.498 3.407 1.00 98.38 90 ASN A N 1
ATOM 751 C CA . ASN A 1 90 ? -4.048 -1.719 2.554 1.00 98.38 90 ASN A CA 1
ATOM 752 C C . ASN A 1 90 ? -3.268 -2.986 2.956 1.00 98.38 90 ASN A C 1
ATOM 754 O O . ASN A 1 90 ? -2.920 -3.805 2.101 1.00 98.38 90 ASN A O 1
ATOM 758 N N . VAL A 1 91 ? -3.055 -3.208 4.261 1.00 98.50 91 VAL A N 1
ATOM 759 C CA . VAL A 1 91 ? -2.406 -4.434 4.764 1.00 98.50 91 VAL A CA 1
ATOM 760 C C . VAL A 1 91 ? -3.244 -5.677 4.464 1.00 98.50 91 VAL A C 1
ATOM 762 O O . VAL A 1 91 ? -2.682 -6.694 4.053 1.00 98.50 91 VAL A O 1
ATOM 765 N N . ILE A 1 92 ? -4.568 -5.606 4.633 1.00 98.56 92 ILE A N 1
ATOM 766 C CA . ILE A 1 92 ? -5.495 -6.698 4.306 1.00 98.56 92 ILE A CA 1
ATOM 767 C C . ILE A 1 92 ? -5.391 -7.045 2.820 1.00 98.56 92 ILE A C 1
ATOM 769 O O . ILE A 1 92 ? -5.175 -8.210 2.490 1.00 98.56 92 ILE A O 1
ATOM 773 N N . LYS A 1 93 ? -5.468 -6.044 1.934 1.00 98.31 93 LYS A N 1
ATOM 774 C CA . LYS A 1 93 ? -5.371 -6.223 0.478 1.00 98.31 93 LYS A CA 1
ATOM 775 C C . LYS A 1 93 ? -4.084 -6.950 0.082 1.00 98.31 93 LYS A C 1
ATOM 777 O O . LYS A 1 93 ? -4.142 -7.951 -0.626 1.00 98.31 93 LYS A O 1
ATOM 782 N N . ALA A 1 94 ? -2.929 -6.490 0.562 1.00 98.19 94 ALA A N 1
ATOM 783 C CA . ALA A 1 94 ? -1.645 -7.117 0.246 1.00 98.19 94 ALA A CA 1
ATOM 784 C C . ALA A 1 94 ? -1.511 -8.527 0.857 1.00 98.19 94 ALA A C 1
ATOM 786 O O . ALA A 1 94 ? -1.043 -9.455 0.201 1.00 98.19 94 ALA A O 1
ATOM 787 N N . SER A 1 95 ? -1.984 -8.720 2.093 1.00 98.25 95 SER A N 1
ATOM 788 C CA . SER A 1 95 ? -1.941 -10.023 2.776 1.00 98.25 95 SER A CA 1
ATOM 789 C C . SER A 1 95 ? -2.852 -11.063 2.126 1.00 98.25 95 SER A C 1
ATOM 791 O O . SER A 1 95 ? -2.524 -12.250 2.142 1.00 98.25 95 SER A O 1
ATOM 793 N N . PHE A 1 96 ? -3.966 -10.628 1.532 1.00 98.25 96 PHE A N 1
ATOM 794 C CA . PHE A 1 96 ? -4.876 -11.487 0.779 1.00 98.25 96 PHE A CA 1
ATOM 795 C C . PHE A 1 96 ? -4.177 -12.110 -0.434 1.00 98.25 96 PHE A C 1
ATOM 797 O O . PHE A 1 96 ? -4.246 -13.322 -0.618 1.00 98.25 96 PHE A O 1
ATOM 804 N N . TYR A 1 97 ? -3.425 -11.318 -1.209 1.00 97.56 97 TYR A N 1
ATOM 805 C CA . TYR A 1 97 ? -2.649 -11.839 -2.343 1.00 97.56 97 TYR A CA 1
ATOM 806 C C . TYR A 1 97 ? -1.579 -12.855 -1.924 1.00 97.56 97 TYR A C 1
ATOM 808 O O . TYR A 1 97 ? -1.288 -13.791 -2.664 1.00 97.56 97 TYR A O 1
ATOM 816 N N . MET A 1 98 ? -1.038 -12.717 -0.712 1.00 97.12 98 MET A N 1
ATOM 817 C CA . MET A 1 98 ? -0.098 -13.679 -0.125 1.00 97.12 98 MET A CA 1
ATOM 818 C C . MET A 1 98 ? -0.772 -14.901 0.515 1.00 97.12 98 MET A C 1
ATOM 820 O O . MET A 1 98 ? -0.069 -15.763 1.037 1.00 97.12 98 MET A O 1
ATOM 824 N N . GLN A 1 99 ? -2.108 -14.962 0.546 1.00 97.88 99 GLN A N 1
ATOM 825 C CA . GLN A 1 99 ? -2.882 -15.974 1.280 1.00 97.88 99 GLN A CA 1
ATOM 826 C C . GLN A 1 99 ? -2.523 -16.044 2.778 1.00 97.88 99 GLN A C 1
ATOM 828 O O . GLN A 1 99 ? -2.654 -17.083 3.428 1.00 97.88 99 GLN A O 1
ATOM 833 N N . ASN A 1 100 ? -2.076 -14.927 3.361 1.00 97.38 100 ASN A N 1
ATOM 834 C CA . ASN A 1 100 ? -1.758 -14.840 4.783 1.00 97.38 100 ASN A CA 1
ATOM 835 C C . ASN A 1 100 ? -3.014 -14.483 5.590 1.00 97.38 100 ASN A C 1
ATOM 837 O O . ASN A 1 100 ? -3.196 -13.349 6.043 1.00 97.38 100 ASN A O 1
ATOM 841 N N . TRP A 1 101 ? -3.889 -15.472 5.769 1.00 97.81 101 TRP A N 1
ATOM 842 C CA . TRP A 1 101 ? -5.185 -15.309 6.437 1.00 97.81 101 TRP A CA 1
ATOM 843 C C . TRP A 1 101 ? -5.065 -14.870 7.896 1.00 97.81 101 TRP A C 1
ATOM 845 O O . TRP A 1 101 ? -5.872 -14.072 8.364 1.00 97.81 101 TRP A O 1
ATOM 855 N N . SER A 1 102 ? -4.024 -15.322 8.604 1.00 98.00 102 SER A N 1
ATOM 856 C CA . SER A 1 102 ? -3.762 -14.883 9.979 1.00 98.00 102 SER A CA 1
ATOM 857 C C . SER A 1 102 ? -3.538 -13.373 10.048 1.00 98.00 102 SER A C 1
ATOM 859 O O . SER A 1 102 ? -4.042 -12.712 10.959 1.00 98.00 102 SER A O 1
ATOM 861 N N . ASN A 1 103 ? -2.793 -12.815 9.088 1.00 96.50 103 ASN A N 1
ATOM 862 C CA . ASN A 1 103 ? -2.557 -11.378 9.034 1.00 96.50 103 ASN A CA 1
ATOM 863 C C . ASN A 1 103 ? -3.823 -10.622 8.612 1.00 96.50 103 ASN A C 1
ATOM 865 O O . ASN A 1 103 ? -4.139 -9.598 9.209 1.00 96.50 103 ASN A O 1
ATOM 869 N N . VAL A 1 104 ? -4.587 -11.156 7.651 1.00 98.50 104 VAL A N 1
ATOM 870 C CA . VAL A 1 104 ? -5.889 -10.591 7.255 1.00 98.50 104 VAL A CA 1
ATOM 871 C C . VAL A 1 104 ? -6.809 -10.449 8.469 1.00 98.50 104 VAL A C 1
ATOM 873 O O . VAL A 1 104 ? -7.232 -9.338 8.772 1.00 98.50 104 VAL A O 1
ATOM 876 N N . LEU A 1 105 ? -7.046 -11.530 9.218 1.00 98.44 105 LEU A N 1
ATOM 877 C CA . LEU A 1 105 ? -7.916 -11.508 10.400 1.00 98.44 105 LEU A CA 1
ATOM 878 C C . LEU A 1 105 ? -7.412 -10.524 11.464 1.00 98.44 105 LEU A C 1
ATOM 880 O O . LEU A 1 105 ? -8.184 -9.724 11.983 1.00 98.44 105 LEU A O 1
ATOM 884 N N . SER A 1 106 ? -6.100 -10.510 11.724 1.00 98.25 106 SER A N 1
ATOM 885 C CA . SER A 1 106 ? -5.498 -9.593 12.702 1.00 98.25 106 SER A CA 1
ATOM 886 C C . SER A 1 106 ? -5.722 -8.118 12.357 1.00 98.25 106 SER A C 1
ATOM 888 O O . SER A 1 106 ? -5.843 -7.287 13.256 1.00 98.25 106 SER A O 1
ATOM 890 N N . TYR A 1 107 ? -5.726 -7.765 11.070 1.00 98.25 107 TYR A N 1
ATOM 891 C CA . TYR A 1 107 ? -5.946 -6.389 10.625 1.00 98.25 107 TYR A CA 1
ATOM 892 C C . TYR A 1 107 ? -7.424 -6.045 10.423 1.00 98.25 107 TYR A C 1
ATOM 894 O O . TYR A 1 107 ? -7.762 -4.872 10.557 1.00 98.25 107 TYR A O 1
ATOM 902 N N . VAL A 1 108 ? -8.300 -7.030 10.195 1.00 98.62 108 VAL A N 1
ATOM 903 C CA . VAL A 1 108 ? -9.760 -6.837 10.261 1.00 98.62 108 VAL A CA 1
ATOM 904 C C . VAL A 1 108 ? -10.157 -6.398 11.668 1.00 98.62 108 VAL A C 1
ATOM 906 O O . VAL A 1 108 ? -10.719 -5.320 11.817 1.00 98.62 108 VAL A O 1
ATOM 909 N N . THR A 1 109 ? -9.735 -7.129 12.704 1.00 98.31 109 THR A N 1
ATOM 910 C CA . THR A 1 109 ? -10.036 -6.760 14.100 1.00 98.31 109 THR A CA 1
ATOM 911 C C . THR A 1 109 ? -9.512 -5.368 14.468 1.00 98.31 109 THR A C 1
ATOM 913 O O . THR A 1 109 ? -10.176 -4.606 15.164 1.00 98.31 109 THR A O 1
ATOM 916 N N . LYS A 1 110 ? -8.328 -4.985 13.971 1.00 97.69 110 LYS A N 1
ATOM 917 C CA . LYS A 1 110 ? -7.790 -3.627 14.181 1.00 97.69 110 LYS A CA 1
ATOM 918 C C . LYS A 1 110 ? -8.604 -2.554 13.458 1.00 97.69 110 LYS A C 1
ATOM 920 O O . LYS A 1 110 ? -8.740 -1.450 13.979 1.00 97.69 110 LYS A O 1
ATOM 925 N N . ALA A 1 111 ? -9.099 -2.850 12.256 1.00 97.88 111 ALA A N 1
ATOM 926 C CA . ALA A 1 111 ? -9.949 -1.931 11.512 1.00 97.88 111 ALA A CA 1
ATOM 927 C C . ALA A 1 111 ? -11.290 -1.727 12.228 1.00 97.88 111 ALA A C 1
ATOM 929 O O . ALA A 1 111 ? -11.707 -0.584 12.377 1.00 97.88 111 ALA A O 1
ATOM 930 N N . GLU A 1 112 ? -11.907 -2.801 12.727 1.00 97.75 112 GLU A N 1
ATOM 931 C CA . GLU A 1 112 ? -13.147 -2.757 13.518 1.00 97.75 112 GLU A CA 1
ATOM 932 C C . GLU A 1 112 ? -12.989 -1.853 14.750 1.00 97.75 112 GLU A C 1
ATOM 934 O O . GLU A 1 112 ? -13.746 -0.901 14.914 1.00 97.75 112 GLU A O 1
ATOM 939 N N . GLN A 1 113 ? -11.918 -2.031 15.530 1.00 96.56 113 GLN A N 1
ATOM 940 C CA . GLN A 1 113 ? -11.615 -1.170 16.687 1.00 96.56 113 GLN A CA 1
ATOM 941 C C . GLN A 1 113 ? -11.437 0.311 16.309 1.00 96.56 113 GLN A C 1
ATOM 943 O O . GLN A 1 113 ? -11.837 1.220 17.043 1.00 96.56 113 GLN A O 1
ATOM 948 N N . ALA A 1 114 ? -10.815 0.582 15.157 1.00 95.50 114 ALA A N 1
ATOM 949 C CA . ALA A 1 114 ? -10.653 1.945 14.665 1.00 95.50 114 ALA A CA 1
ATOM 950 C C . ALA A 1 114 ? -11.986 2.552 14.186 1.00 95.50 114 ALA A C 1
ATOM 952 O O . ALA A 1 114 ? -12.177 3.759 14.323 1.00 95.50 114 ALA A O 1
ATOM 953 N N . ILE A 1 115 ? -12.907 1.743 13.652 1.00 96.12 115 ILE A N 1
ATOM 954 C CA . ILE A 1 115 ? -14.261 2.172 13.272 1.00 96.12 115 ILE A CA 1
ATOM 955 C C . ILE A 1 115 ? -15.073 2.522 14.518 1.00 96.12 115 ILE A C 1
ATOM 957 O O . ILE A 1 115 ? -15.620 3.619 14.577 1.00 96.12 115 ILE A O 1
ATOM 961 N N . GLU A 1 116 ? -15.063 1.672 15.544 1.00 94.69 116 GLU A N 1
ATOM 962 C CA . GLU A 1 116 ? -15.737 1.951 16.822 1.00 94.69 116 GLU A CA 1
ATOM 963 C C . GLU A 1 116 ? -15.262 3.285 17.428 1.00 94.69 116 GLU A C 1
ATOM 965 O O . GLU A 1 116 ? -16.060 4.116 17.860 1.00 94.69 116 GLU A O 1
ATOM 970 N N . SER A 1 117 ? -13.949 3.539 17.375 1.00 92.50 117 SER A N 1
ATOM 971 C CA . SER A 1 117 ? -13.351 4.803 17.833 1.00 92.50 117 SER A CA 1
ATOM 972 C C . SER A 1 117 ? -13.782 6.022 16.999 1.00 92.50 117 SER A C 1
ATOM 974 O O . SER A 1 117 ? -13.789 7.154 17.487 1.00 92.50 117 SER A O 1
ATOM 976 N N . LEU A 1 118 ? -14.091 5.827 15.714 1.00 92.19 118 LEU A N 1
ATOM 977 C CA . LEU A 1 118 ? -14.592 6.888 14.840 1.00 92.19 118 LEU A CA 1
ATOM 978 C C . LEU A 1 118 ? -16.049 7.229 15.178 1.00 92.19 118 LEU A C 1
ATOM 980 O O . LEU A 1 118 ? -16.396 8.407 15.262 1.00 92.19 118 LEU A O 1
ATOM 984 N N . GLU A 1 119 ? -16.874 6.205 15.396 1.00 89.62 119 GLU A N 1
ATOM 985 C CA . GLU A 1 119 ? -18.293 6.342 15.739 1.00 89.62 119 GLU A CA 1
ATOM 986 C C . GLU A 1 119 ? -18.487 7.012 17.101 1.00 89.62 119 GLU A C 1
ATOM 988 O O . GLU A 1 119 ? -19.349 7.871 17.230 1.00 89.62 119 GLU A O 1
ATOM 993 N N . SER A 1 120 ? -17.625 6.735 18.085 1.00 82.56 120 SER A N 1
ATOM 994 C CA . SER A 1 120 ? -17.694 7.371 19.411 1.00 82.56 120 SER A CA 1
ATOM 995 C C . SER A 1 120 ? -17.400 8.878 19.419 1.00 82.56 120 SER A C 1
ATOM 997 O O . SER A 1 120 ? -17.561 9.529 20.449 1.00 82.56 120 SER A O 1
ATOM 999 N N . THR A 1 121 ? -16.892 9.425 18.313 1.00 66.94 121 THR A N 1
ATOM 1000 C CA . THR A 1 121 ? -16.536 10.849 18.176 1.00 66.94 121 THR A CA 1
ATOM 1001 C C . THR A 1 121 ? -17.631 11.658 17.461 1.00 66.94 121 THR A C 1
ATOM 1003 O O . THR A 1 121 ? -17.516 12.880 17.363 1.00 66.94 121 THR A O 1
ATOM 1006 N N . THR A 1 122 ? -18.666 10.987 16.942 1.00 54.72 122 THR A N 1
ATOM 1007 C CA . THR A 1 122 ? -19.793 11.590 16.206 1.00 54.72 122 THR A CA 1
ATOM 1008 C C . THR A 1 122 ? -21.024 11.669 17.099 1.00 54.72 122 THR A C 1
ATOM 1010 O O . THR A 1 122 ? -21.734 12.695 17.010 1.00 54.72 122 THR A O 1
#

Foldseek 3Di:
DDDDCDPDPPDDDVVVVVVVVVVLVVQLVVLVVQLVVCVVVVPLVSVLVSLQSNLVSCVVVVNLVVSLVSLVVSVVSDDALVSLLVSLVSNLVSCVSVVVVVSNVVSVVSNVVSVVVVVVVD

Radius of gyration: 19.82 Å; chains: 1; bounding box: 34×40×70 Å

Sequence (122 aa):
LKKQNVPLPNDFDPSWFEKTQRNYTHKLEKLDNDLRNFRTNSIKDSIRRGHDDLGDHYLDAGDFFNAVRCYVRSRDYCVTPRHMITMCMNVIKASFYMQNWSNVLSYVTKAEQAIESLESTT

InterPro domains:
  IPR019585 26S proteasome regulatory subunit Rpn7/COP9 signalosome complex subunit 1 [PTHR14145] (8-118)
  IPR045135 26S proteasome regulatory subunit Rpn7, N-terminal [PF10602] (13-119)

Secondary structure (DSSP, 8-state):
-----PPPTT---HHHHHHHHHHHHHHHHHHHHHHHHHHHTT-HHHHHHHHHHHHHHHHHTT-HHHHHHHHHHHGGG--SHHHHHHHHHHHHHHHHHTT-HHHHHHHHHHHHHHHHHHHTT-